Protein AF-M5RGM8-F1 (afdb_monomer_lite)

Sequence (86 aa):
MFRGWIAEGALHCELNVGHWHQTTDTDERQAWGVILADLARQVAKSLEEATGMDQSISLQLILQSFAADFDGPDTEGADADAVDKS

Secondary structure (DSSP, 8-state):
-EEEEEETTEEEEEE-TTHHHHH-SS-HHHHHHHHHHHHHHHHHHHHHHHH---HHHHHHHHHHHHHHHHTS-----S--------

pLDDT: mean 82.03, std 18.36, range [37.88, 98.12]

Structure (mmCIF, N/CA/C/O backbone):
data_AF-M5RGM8-F1
#
_entry.id   AF-M5RGM8-F1
#
loop_
_atom_site.group_PDB
_atom_site.id
_atom_site.type_symbol
_atom_site.label_atom_id
_atom_site.label_alt_id
_atom_site.label_comp_id
_atom_site.label_asym_id
_atom_site.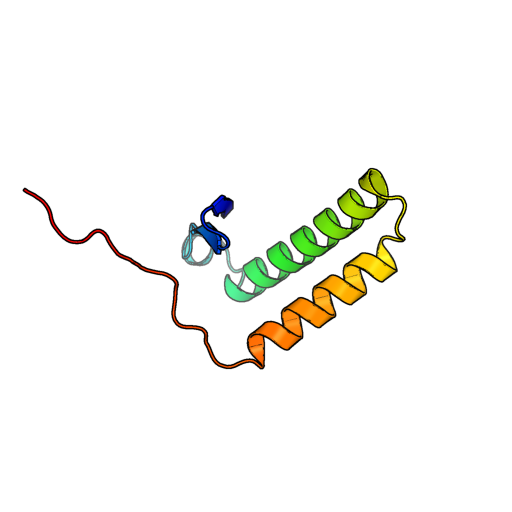label_entity_id
_atom_site.label_seq_id
_atom_site.pdbx_PDB_ins_code
_atom_site.Cartn_x
_atom_site.Cartn_y
_atom_site.Cartn_z
_atom_site.occupancy
_atom_site.B_iso_or_equiv
_atom_site.auth_seq_id
_atom_site.auth_comp_id
_atom_site.auth_asym_id
_atom_site.auth_atom_id
_atom_site.pdbx_PDB_model_num
ATOM 1 N N . MET A 1 1 ? 6.507 8.371 -10.933 1.00 71.56 1 MET A N 1
ATOM 2 C CA . MET A 1 1 ? 5.416 9.165 -10.317 1.00 71.56 1 MET A CA 1
ATOM 3 C C . MET A 1 1 ? 4.218 8.246 -10.160 1.00 71.56 1 MET A C 1
ATOM 5 O O . MET A 1 1 ? 3.886 7.578 -11.131 1.00 71.56 1 MET A O 1
ATOM 9 N N . PHE A 1 2 ? 3.648 8.179 -8.956 1.00 84.25 2 PHE A N 1
ATOM 10 C CA . PHE A 1 2 ? 2.432 7.429 -8.628 1.00 84.25 2 PHE A CA 1
ATOM 11 C C . PHE A 1 2 ? 1.408 8.425 -8.086 1.00 84.25 2 PHE A C 1
ATOM 13 O O . PHE A 1 2 ? 1.731 9.188 -7.172 1.00 84.25 2 PHE A O 1
ATOM 20 N N . ARG A 1 3 ? 0.199 8.436 -8.643 1.00 86.81 3 ARG A N 1
ATOM 21 C CA . ARG A 1 3 ? -0.954 9.133 -8.065 1.00 86.81 3 ARG A CA 1
ATOM 22 C C . ARG A 1 3 ? -2.108 8.158 -8.029 1.00 86.81 3 ARG A C 1
ATOM 24 O O . ARG A 1 3 ? -2.414 7.570 -9.054 1.00 86.81 3 ARG A O 1
ATOM 31 N N . GLY A 1 4 ? -2.736 8.009 -6.872 1.00 88.88 4 GLY A N 1
ATOM 32 C CA . GLY A 1 4 ? -3.910 7.165 -6.707 1.00 88.88 4 GLY A CA 1
ATOM 33 C C . GLY A 1 4 ? -5.001 7.899 -5.943 1.00 88.88 4 GLY A C 1
ATOM 34 O O . GLY A 1 4 ? -4.703 8.719 -5.073 1.00 88.88 4 GLY A O 1
ATOM 35 N N . TRP A 1 5 ? -6.252 7.609 -6.271 1.00 91.69 5 TRP A N 1
ATOM 36 C CA . TRP A 1 5 ? -7.422 8.013 -5.503 1.00 91.69 5 TRP A CA 1
ATOM 37 C C . TRP A 1 5 ? -8.461 6.898 -5.534 1.00 91.69 5 TRP A C 1
ATOM 39 O O . TRP A 1 5 ? -8.481 6.067 -6.440 1.00 91.69 5 TRP A O 1
ATOM 49 N N . ILE A 1 6 ? -9.323 6.881 -4.522 1.00 89.75 6 ILE A N 1
ATOM 50 C CA . ILE A 1 6 ? -10.458 5.965 -4.480 1.00 89.75 6 ILE A CA 1
ATOM 51 C C . ILE A 1 6 ? -11.667 6.697 -5.053 1.00 89.75 6 ILE A C 1
ATOM 53 O O . ILE A 1 6 ? -12.044 7.756 -4.547 1.00 89.75 6 ILE A O 1
ATOM 57 N N . ALA A 1 7 ? -12.260 6.143 -6.102 1.00 90.88 7 ALA A N 1
ATOM 58 C CA . ALA A 1 7 ? -13.540 6.578 -6.650 1.00 90.88 7 ALA A CA 1
ATOM 59 C C . ALA A 1 7 ? -14.328 5.338 -7.082 1.00 90.88 7 ALA A C 1
ATOM 61 O O . ALA A 1 7 ? -13.736 4.313 -7.390 1.00 90.88 7 ALA A O 1
ATOM 62 N N . GLU A 1 8 ? -15.659 5.403 -6.996 1.00 90.19 8 GLU A N 1
ATOM 63 C CA . GLU A 1 8 ? -16.554 4.320 -7.449 1.00 90.19 8 GLU A CA 1
ATOM 64 C C . GLU A 1 8 ? -16.259 2.933 -6.834 1.00 90.19 8 GLU A C 1
ATOM 66 O O . GLU A 1 8 ? -16.594 1.897 -7.391 1.00 90.19 8 GLU A O 1
ATOM 71 N N . GLY A 1 9 ? -15.656 2.904 -5.640 1.00 84.62 9 GLY A N 1
ATOM 72 C CA . GLY A 1 9 ? -15.280 1.660 -4.959 1.00 84.62 9 GLY A CA 1
ATOM 73 C C . GLY A 1 9 ? -14.008 0.996 -5.497 1.00 84.62 9 GLY A C 1
ATOM 74 O O . GLY A 1 9 ? -13.655 -0.077 -5.017 1.00 84.62 9 GLY A O 1
ATOM 75 N N . ALA A 1 10 ? -13.298 1.635 -6.429 1.00 82.00 10 ALA A N 1
ATOM 76 C CA . ALA A 1 10 ? -12.071 1.138 -7.036 1.00 82.00 10 ALA A CA 1
ATOM 77 C C . ALA A 1 10 ? -10.887 2.099 -6.832 1.00 82.00 10 ALA A C 1
ATOM 79 O O . ALA A 1 10 ? -11.041 3.290 -6.536 1.00 82.00 10 ALA A O 1
ATOM 80 N N . LEU A 1 11 ? -9.672 1.566 -6.993 1.00 86.31 11 LEU A N 1
ATOM 81 C CA . LEU A 1 11 ? -8.454 2.366 -7.068 1.00 86.31 11 LEU A CA 1
ATOM 82 C C . LEU A 1 11 ? -8.289 2.896 -8.493 1.00 86.31 11 LEU A C 1
ATOM 84 O O . LEU A 1 11 ? -7.988 2.142 -9.414 1.00 86.31 11 LEU A O 1
ATOM 88 N N . HIS A 1 12 ? -8.390 4.209 -8.653 1.00 88.81 12 HIS A N 1
ATOM 89 C CA . HIS A 1 12 ? -7.959 4.887 -9.867 1.00 88.81 12 HIS A CA 1
ATOM 90 C C . HIS A 1 12 ? -6.525 5.359 -9.669 1.00 88.81 12 HIS A C 1
ATOM 92 O O . HIS A 1 12 ? -6.211 5.969 -8.642 1.00 88.81 12 HIS A O 1
ATOM 98 N N . CYS A 1 13 ? -5.641 5.084 -10.628 1.00 89.31 13 CYS A N 1
ATOM 99 C CA . CYS A 1 13 ? -4.256 5.521 -10.525 1.00 89.31 13 CYS A CA 1
ATOM 100 C C . CYS A 1 13 ? -3.634 5.940 -11.858 1.00 89.31 13 CYS A C 1
ATOM 102 O O . CYS A 1 13 ? -3.964 5.431 -12.925 1.00 89.31 13 CYS A O 1
ATOM 104 N N . GLU A 1 14 ? -2.689 6.872 -11.761 1.00 88.50 14 GLU A N 1
ATOM 105 C CA . GLU A 1 14 ? -1.784 7.274 -12.828 1.00 88.50 14 GLU A CA 1
ATOM 106 C C . GLU A 1 14 ? -0.372 6.808 -12.464 1.00 88.50 14 GLU A C 1
ATOM 108 O O . GLU A 1 14 ? 0.198 7.207 -11.436 1.00 88.50 14 GLU A O 1
ATOM 113 N N . LEU A 1 15 ? 0.198 5.966 -13.325 1.00 87.88 15 LEU A N 1
ATOM 114 C CA . LEU A 1 15 ? 1.534 5.404 -13.171 1.00 87.88 15 LEU A CA 1
ATOM 115 C C . LEU A 1 15 ? 2.426 5.897 -14.304 1.00 87.88 15 LEU A C 1
ATOM 117 O O . LEU A 1 15 ? 2.102 5.737 -15.477 1.00 87.88 15 LEU A O 1
ATOM 121 N N . ASN A 1 16 ? 3.585 6.451 -13.960 1.00 85.38 16 ASN A N 1
ATOM 122 C CA . ASN A 1 16 ? 4.625 6.711 -14.951 1.00 85.38 16 ASN A CA 1
ATOM 123 C C . ASN A 1 16 ? 5.553 5.491 -15.052 1.00 85.38 16 ASN A C 1
ATOM 125 O O . ASN A 1 16 ? 6.584 5.448 -14.378 1.00 85.38 16 ASN A O 1
ATOM 129 N N . VAL A 1 17 ? 5.128 4.496 -15.834 1.00 84.75 17 VAL A N 1
ATOM 130 C CA . VAL A 1 17 ? 5.868 3.253 -16.104 1.00 84.75 17 VAL A CA 1
ATOM 131 C C . VAL A 1 17 ? 6.836 3.454 -17.276 1.00 84.75 17 VAL A C 1
ATOM 133 O O . VAL A 1 17 ? 6.509 4.130 -18.249 1.00 84.75 17 VAL A O 1
ATOM 136 N N . GLY A 1 18 ? 8.029 2.865 -17.194 1.00 80.62 18 GLY A N 1
ATOM 137 C CA . GLY A 1 18 ? 9.085 2.928 -18.211 1.00 80.62 18 GLY A CA 1
ATOM 138 C C . GLY A 1 18 ? 10.099 4.053 -17.989 1.00 80.62 18 GLY A C 1
ATOM 139 O O . GLY A 1 18 ? 11.093 4.146 -18.713 1.00 80.62 18 GLY A O 1
ATOM 140 N N . HIS A 1 19 ? 9.879 4.907 -16.986 1.00 74.69 19 HIS A N 1
ATOM 141 C CA . HIS A 1 19 ? 10.764 6.032 -16.684 1.00 74.69 19 HIS A CA 1
ATOM 142 C C . HIS A 1 19 ? 12.103 5.578 -16.083 1.00 74.69 19 HIS A C 1
ATOM 144 O O . HIS A 1 19 ? 13.153 6.147 -16.396 1.00 74.69 19 HIS A O 1
ATOM 150 N N . TRP A 1 20 ? 12.091 4.543 -15.238 1.00 72.31 20 TRP A N 1
ATOM 151 C CA . TRP A 1 20 ? 13.307 4.047 -14.587 1.00 72.31 20 TRP A CA 1
ATOM 152 C C . TRP A 1 20 ? 14.168 3.192 -15.504 1.00 72.31 20 TRP A C 1
ATOM 154 O O . TRP A 1 20 ? 15.390 3.267 -15.400 1.00 72.31 20 TRP A O 1
ATOM 164 N N . HIS A 1 21 ? 13.550 2.488 -16.458 1.00 66.06 21 HIS A N 1
ATOM 165 C CA . HIS A 1 21 ? 14.261 1.746 -17.502 1.00 66.06 21 HIS A CA 1
ATOM 166 C C . HIS A 1 21 ? 15.214 2.613 -18.339 1.00 66.06 21 HIS A C 1
ATOM 168 O O . HIS A 1 21 ? 16.181 2.104 -18.894 1.00 66.06 21 HIS A O 1
ATOM 174 N N . GLN A 1 22 ? 14.939 3.915 -18.459 1.00 67.94 22 GLN A N 1
ATOM 175 C CA . GLN A 1 22 ? 15.715 4.829 -19.305 1.00 67.94 22 GLN A CA 1
ATOM 176 C C . GLN A 1 22 ? 16.751 5.649 -18.529 1.00 67.94 22 GLN A C 1
ATOM 178 O O . GLN A 1 22 ? 17.624 6.263 -19.137 1.00 67.94 22 GLN A O 1
ATOM 183 N N . THR A 1 23 ? 16.637 5.711 -17.201 1.00 70.56 23 THR A N 1
ATOM 184 C CA . THR A 1 23 ? 17.368 6.687 -16.376 1.00 70.56 23 THR A CA 1
ATOM 185 C C . THR A 1 23 ? 18.233 6.051 -15.292 1.00 70.56 23 THR A C 1
ATOM 187 O O . THR A 1 23 ? 19.061 6.745 -14.702 1.00 70.56 23 THR A O 1
ATOM 190 N N . THR A 1 24 ? 18.071 4.750 -15.025 1.00 75.44 24 THR A N 1
ATOM 191 C CA . THR A 1 24 ? 18.786 4.034 -13.960 1.00 75.44 24 THR A CA 1
ATOM 192 C C . THR A 1 24 ? 19.092 2.590 -14.367 1.00 75.44 24 THR A C 1
ATOM 194 O O . THR A 1 24 ? 18.337 2.004 -15.136 1.00 75.44 24 THR A O 1
ATOM 197 N N . ASP A 1 25 ? 20.120 1.980 -13.770 1.00 82.88 25 ASP A N 1
ATOM 198 C CA . ASP A 1 25 ? 20.392 0.532 -13.889 1.00 82.88 25 ASP A CA 1
ATOM 199 C C . ASP A 1 25 ? 19.475 -0.331 -12.992 1.00 82.88 25 ASP A C 1
ATOM 201 O O . ASP A 1 25 ? 19.659 -1.543 -12.872 1.00 82.88 25 ASP A O 1
ATOM 205 N N . THR A 1 26 ? 18.506 0.280 -12.301 1.00 82.62 26 THR A N 1
ATOM 206 C CA . THR A 1 26 ? 17.612 -0.442 -11.388 1.00 82.62 26 THR A CA 1
ATOM 207 C C . THR A 1 26 ? 16.510 -1.129 -12.183 1.00 82.62 26 THR A C 1
ATOM 209 O O . THR A 1 26 ? 15.830 -0.494 -12.989 1.00 82.62 26 THR A O 1
ATOM 212 N N . ASP A 1 27 ? 16.283 -2.418 -11.918 1.00 87.81 27 ASP A N 1
ATOM 213 C CA . ASP A 1 27 ? 15.118 -3.116 -12.458 1.00 87.81 27 ASP A CA 1
ATOM 214 C C . ASP A 1 27 ? 13.844 -2.430 -11.953 1.00 87.81 27 ASP A C 1
ATOM 216 O O . ASP A 1 27 ? 13.542 -2.414 -10.758 1.00 87.81 27 ASP A O 1
ATOM 220 N N . GLU A 1 28 ? 13.086 -1.857 -12.881 1.00 89.25 28 GLU A N 1
ATOM 221 C CA . GLU A 1 28 ? 11.861 -1.122 -12.588 1.00 89.25 28 GLU A CA 1
ATOM 222 C C . GLU A 1 28 ? 10.850 -1.972 -11.804 1.00 89.25 28 GLU A C 1
ATOM 224 O O . GLU A 1 28 ? 10.185 -1.454 -10.910 1.00 89.25 28 GLU A O 1
ATOM 229 N N . ARG A 1 29 ? 10.797 -3.291 -12.037 1.00 89.56 29 ARG A N 1
ATOM 230 C CA . ARG A 1 29 ? 9.927 -4.208 -11.279 1.00 89.56 29 ARG A CA 1
ATOM 231 C C . ARG A 1 29 ? 10.336 -4.273 -9.812 1.00 89.56 29 ARG A C 1
ATOM 233 O O . ARG A 1 29 ? 9.487 -4.227 -8.924 1.00 89.56 29 ARG A O 1
ATOM 240 N N . GLN A 1 30 ? 11.641 -4.344 -9.553 1.00 90.06 30 GLN A N 1
ATOM 241 C CA . GLN A 1 30 ? 12.179 -4.333 -8.197 1.00 90.06 30 GLN A CA 1
ATOM 242 C C . GLN A 1 30 ? 11.910 -2.989 -7.518 1.00 90.06 30 GLN A C 1
ATOM 244 O O . GLN A 1 30 ? 11.500 -2.958 -6.358 1.00 90.06 30 GLN A O 1
ATOM 249 N N . ALA A 1 31 ? 12.099 -1.884 -8.237 1.00 89.62 31 ALA A N 1
ATOM 250 C CA . ALA A 1 31 ? 11.834 -0.551 -7.715 1.00 89.62 31 ALA A CA 1
ATOM 251 C C . ALA A 1 31 ? 10.349 -0.363 -7.352 1.00 89.62 31 ALA A C 1
ATOM 253 O O . ALA A 1 31 ? 10.044 0.145 -6.272 1.00 89.62 31 ALA A O 1
ATOM 254 N N . TRP A 1 32 ? 9.423 -0.854 -8.184 1.00 91.00 32 TRP A N 1
ATOM 255 C CA . TRP A 1 32 ? 7.995 -0.879 -7.853 1.00 91.00 32 TRP A CA 1
ATOM 256 C C . TRP A 1 32 ? 7.706 -1.731 -6.614 1.00 91.00 32 TRP A C 1
ATOM 258 O O . TRP A 1 32 ? 6.953 -1.296 -5.745 1.00 91.00 32 TRP A O 1
ATOM 268 N N . GLY A 1 33 ? 8.358 -2.889 -6.470 1.00 92.25 33 GLY A N 1
ATOM 269 C CA . GLY A 1 33 ? 8.253 -3.716 -5.264 1.00 92.25 33 GLY A CA 1
ATOM 270 C C . GLY A 1 33 ? 8.681 -2.982 -3.987 1.00 92.25 33 GLY A C 1
ATOM 271 O O . GLY A 1 33 ? 7.993 -3.057 -2.969 1.00 92.25 33 GLY A O 1
ATOM 272 N N . VAL A 1 34 ? 9.778 -2.218 -4.039 1.00 92.38 34 VAL A N 1
ATOM 273 C CA . VAL A 1 34 ? 10.238 -1.394 -2.906 1.00 92.38 34 VAL A CA 1
ATOM 274 C C . VAL A 1 34 ? 9.234 -0.285 -2.584 1.00 92.38 34 VAL A C 1
ATOM 276 O O . VAL A 1 34 ? 8.883 -0.119 -1.416 1.00 92.38 34 VAL A O 1
ATOM 279 N N . ILE A 1 35 ? 8.718 0.420 -3.600 1.00 91.38 35 ILE A N 1
ATOM 280 C CA . ILE A 1 35 ? 7.693 1.459 -3.404 1.00 91.38 35 ILE A CA 1
ATOM 281 C C . ILE A 1 35 ? 6.450 0.892 -2.717 1.00 91.38 35 ILE A C 1
ATOM 283 O O . ILE A 1 35 ? 5.954 1.495 -1.767 1.00 91.38 35 ILE A O 1
ATOM 287 N N . LEU A 1 36 ? 5.944 -0.256 -3.172 1.00 93.38 36 LEU A N 1
ATOM 288 C CA . LEU A 1 36 ? 4.753 -0.876 -2.587 1.00 93.38 36 LEU A CA 1
ATOM 289 C C . LEU A 1 36 ? 4.991 -1.286 -1.129 1.00 93.38 36 LEU A C 1
ATOM 291 O O . LEU A 1 36 ? 4.129 -1.066 -0.278 1.00 93.38 36 LEU A O 1
ATOM 295 N N . ALA A 1 37 ? 6.176 -1.814 -0.815 1.00 95.81 37 ALA A N 1
ATOM 296 C CA . ALA A 1 37 ? 6.540 -2.160 0.554 1.00 95.81 37 ALA A CA 1
ATOM 297 C C . ALA A 1 37 ? 6.613 -0.924 1.471 1.00 95.81 37 ALA A C 1
ATOM 299 O O . ALA A 1 37 ? 6.163 -0.977 2.618 1.00 95.81 37 ALA A O 1
ATOM 300 N N . ASP A 1 38 ? 7.153 0.193 0.979 1.00 95.88 38 ASP A N 1
ATOM 301 C CA . ASP A 1 38 ? 7.197 1.452 1.728 1.00 95.88 38 ASP A CA 1
ATOM 302 C C . ASP A 1 38 ? 5.809 2.067 1.905 1.00 95.88 38 ASP A C 1
ATOM 304 O O . ASP A 1 38 ? 5.482 2.530 3.000 1.00 95.88 38 ASP A O 1
ATOM 308 N N . LEU A 1 39 ? 4.956 2.001 0.880 1.00 94.81 39 LEU A N 1
ATOM 309 C CA . LEU A 1 39 ? 3.566 2.438 0.977 1.00 94.81 39 LEU A CA 1
ATOM 310 C C . LEU A 1 39 ? 2.802 1.621 2.027 1.00 94.81 39 LEU A C 1
ATOM 312 O O . LEU A 1 39 ? 2.132 2.205 2.875 1.00 94.81 39 LEU A O 1
ATOM 316 N N . ALA A 1 40 ? 2.949 0.293 2.034 1.00 96.75 40 ALA A N 1
ATOM 317 C CA . ALA A 1 40 ? 2.324 -0.570 3.037 1.00 96.75 40 ALA A CA 1
ATOM 318 C C . ALA A 1 40 ? 2.787 -0.224 4.464 1.00 96.75 40 ALA A C 1
ATOM 320 O O . ALA A 1 40 ? 1.964 -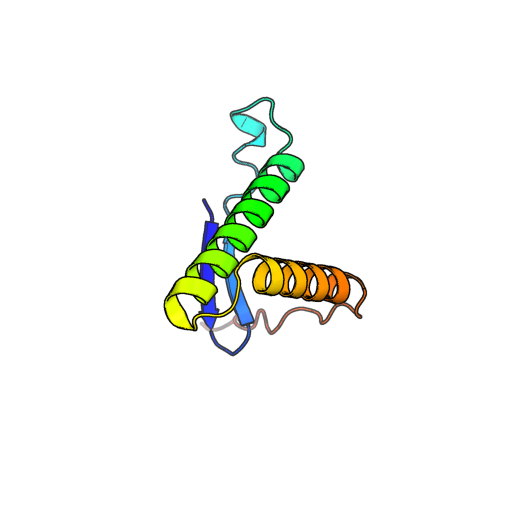0.107 5.376 1.00 96.75 40 ALA A O 1
ATOM 321 N N . ARG A 1 41 ? 4.094 0.013 4.660 1.00 97.12 41 ARG A N 1
ATOM 322 C CA . ARG A 1 41 ? 4.648 0.472 5.947 1.00 97.12 41 ARG A CA 1
ATOM 323 C C . ARG A 1 41 ? 4.069 1.815 6.378 1.00 97.12 41 ARG A C 1
ATOM 325 O O . ARG A 1 41 ? 3.742 1.982 7.554 1.00 97.12 41 ARG A O 1
ATOM 332 N N . GLN A 1 42 ? 3.944 2.754 5.443 1.00 96.88 42 GLN A N 1
ATOM 333 C CA . GLN A 1 42 ? 3.400 4.080 5.710 1.00 96.88 42 GLN A CA 1
ATOM 334 C C . GLN A 1 42 ? 1.913 4.014 6.073 1.00 96.88 42 GLN A C 1
ATOM 336 O O . GLN A 1 42 ? 1.504 4.659 7.033 1.00 96.88 42 GLN A O 1
ATOM 341 N N . VAL A 1 43 ? 1.120 3.199 5.370 1.00 96.31 43 VAL A N 1
ATOM 342 C CA . VAL A 1 43 ? -0.296 2.972 5.698 1.00 96.31 43 VAL A CA 1
ATOM 343 C C . VAL A 1 43 ? -0.434 2.369 7.094 1.00 96.31 43 VAL A C 1
ATOM 345 O O . VAL A 1 43 ? -1.200 2.890 7.898 1.00 96.31 43 VAL A O 1
ATOM 348 N N . ALA A 1 44 ? 0.337 1.326 7.417 1.00 98.00 44 ALA A N 1
ATOM 349 C CA . ALA A 1 44 ? 0.299 0.698 8.738 1.00 98.00 44 ALA A CA 1
ATOM 350 C C . ALA A 1 44 ? 0.641 1.688 9.862 1.00 98.00 44 ALA A C 1
ATOM 352 O O . ALA A 1 44 ? -0.035 1.719 10.887 1.00 98.00 44 ALA A O 1
ATOM 353 N N . LYS A 1 45 ? 1.655 2.536 9.650 1.00 98.06 45 LYS A N 1
ATOM 354 C CA . LYS A 1 45 ? 2.019 3.597 10.596 1.00 98.06 45 LYS A CA 1
ATOM 355 C C . LYS A 1 45 ? 0.884 4.611 10.771 1.00 98.06 45 LYS A C 1
ATOM 357 O O . LYS A 1 45 ? 0.529 4.964 11.888 1.00 98.06 45 LYS A O 1
ATOM 362 N N . SER A 1 46 ? 0.291 5.073 9.674 1.00 97.38 46 SER A N 1
ATOM 363 C CA . SER A 1 46 ? -0.813 6.036 9.732 1.00 97.38 46 SER A CA 1
ATOM 364 C C . SER A 1 46 ? -2.084 5.447 10.358 1.00 97.38 46 SER A C 1
ATOM 366 O O . SER A 1 46 ? -2.839 6.176 10.997 1.00 97.38 46 SER A O 1
ATOM 368 N N . LEU A 1 47 ? -2.319 4.137 10.227 1.00 98.00 47 LEU A N 1
ATOM 369 C CA . LEU A 1 47 ? -3.401 3.439 10.928 1.00 98.00 47 LEU A CA 1
ATOM 370 C C . LEU A 1 47 ? -3.166 3.388 12.437 1.00 98.00 47 LEU A C 1
ATOM 372 O O . LEU A 1 47 ? -4.113 3.605 13.191 1.00 98.00 47 LEU A O 1
ATOM 376 N N . GLU A 1 48 ? -1.932 3.158 12.880 1.00 98.12 48 GLU A N 1
ATOM 377 C CA . GLU A 1 48 ? -1.578 3.237 14.300 1.00 98.12 48 GLU A CA 1
ATOM 378 C C . GLU A 1 48 ? -1.864 4.636 14.855 1.00 98.12 48 GLU A C 1
ATOM 380 O O . GLU A 1 48 ? -2.559 4.772 15.860 1.00 98.12 48 GLU A O 1
ATOM 385 N N . GLU A 1 49 ? -1.431 5.683 14.151 1.00 97.50 49 GLU A N 1
ATOM 386 C CA . GLU A 1 49 ? -1.677 7.076 14.544 1.00 97.50 49 GLU A CA 1
ATOM 387 C C . GLU A 1 49 ? -3.178 7.419 14.603 1.00 97.50 49 GLU A C 1
ATOM 389 O O . GLU A 1 49 ? -3.616 8.144 15.497 1.00 97.50 49 GLU A O 1
ATOM 394 N N . ALA A 1 50 ? -3.980 6.898 13.669 1.00 97.38 50 ALA A N 1
ATOM 395 C CA . ALA A 1 50 ? -5.405 7.211 13.568 1.00 97.38 50 ALA A CA 1
ATOM 396 C C . ALA A 1 50 ? -6.301 6.374 14.497 1.00 97.38 50 ALA A C 1
ATOM 398 O O . ALA A 1 50 ? -7.377 6.831 14.885 1.00 97.38 50 ALA A O 1
ATOM 399 N N . THR A 1 51 ? -5.901 5.142 14.822 1.00 96.56 51 THR A N 1
ATOM 400 C CA . THR A 1 51 ? -6.774 4.152 15.484 1.00 96.56 51 THR A CA 1
ATOM 401 C C . THR A 1 51 ? -6.202 3.581 16.780 1.00 96.56 51 THR A C 1
ATOM 403 O O . THR A 1 51 ? -6.945 2.978 17.553 1.00 96.56 51 THR A O 1
ATOM 406 N N . GLY A 1 52 ? -4.901 3.751 17.032 1.00 95.62 52 GLY A N 1
ATOM 407 C CA . GLY A 1 52 ? -4.178 3.119 18.138 1.00 95.62 52 GLY A CA 1
ATOM 408 C C . GLY A 1 52 ? -3.891 1.625 17.941 1.00 95.62 52 GLY A C 1
ATOM 409 O O . GLY A 1 52 ? -3.417 0.976 18.872 1.00 95.62 52 GLY A O 1
ATOM 410 N N . MET A 1 53 ? -4.196 1.056 16.769 1.00 94.56 53 MET A N 1
ATOM 411 C CA . MET A 1 53 ? -3.858 -0.329 16.438 1.00 94.56 53 MET A CA 1
ATOM 412 C C . MET A 1 53 ? -2.354 -0.482 16.204 1.00 94.56 53 MET A C 1
ATOM 414 O O . MET A 1 53 ? -1.760 0.321 15.496 1.00 94.56 53 MET A O 1
ATOM 418 N N . ASP A 1 54 ? -1.751 -1.546 16.736 1.00 97.56 54 ASP A N 1
ATOM 419 C CA . ASP A 1 54 ? -0.323 -1.815 16.555 1.00 97.56 54 ASP A CA 1
ATOM 420 C C . ASP A 1 54 ? 0.074 -1.865 15.065 1.00 97.56 54 ASP A C 1
ATOM 422 O O . ASP A 1 54 ? 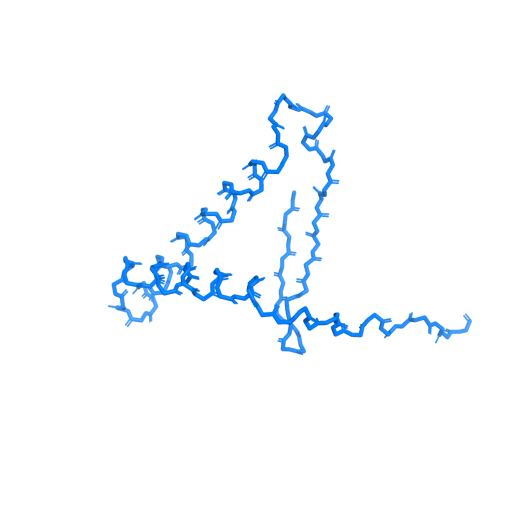-0.565 -2.537 14.238 1.00 97.56 54 ASP A O 1
ATOM 426 N N . GLN A 1 55 ? 1.149 -1.149 14.725 1.00 97.31 55 GLN A N 1
ATOM 427 C CA . GLN A 1 55 ? 1.652 -1.049 13.356 1.00 97.31 55 GLN A CA 1
ATOM 428 C C . GLN A 1 55 ? 2.018 -2.420 12.772 1.00 97.31 55 GLN A C 1
ATOM 430 O O . GLN A 1 55 ? 1.756 -2.679 11.595 1.00 97.31 55 GLN A O 1
ATOM 435 N N . SER A 1 56 ? 2.639 -3.301 13.562 1.00 97.38 56 SER A N 1
ATOM 436 C CA . SER A 1 56 ? 3.107 -4.605 13.084 1.00 97.38 56 SER A CA 1
ATOM 437 C C . SER A 1 56 ? 1.939 -5.538 12.763 1.00 97.38 56 SER A C 1
ATOM 439 O O . SER A 1 56 ? 1.963 -6.203 11.725 1.00 97.38 56 SER A O 1
ATOM 441 N N . ILE A 1 57 ? 0.879 -5.500 13.579 1.00 97.44 57 ILE A N 1
ATOM 442 C CA . ILE A 1 57 ? -0.377 -6.216 13.317 1.00 97.44 57 ILE A CA 1
ATOM 443 C C . ILE A 1 57 ? -1.022 -5.688 12.032 1.00 97.44 57 ILE A C 1
ATOM 445 O O . ILE A 1 57 ? -1.367 -6.470 11.145 1.00 97.44 57 ILE A O 1
ATOM 449 N N . SER A 1 58 ? -1.137 -4.365 11.897 1.00 97.81 58 SER A N 1
ATOM 450 C CA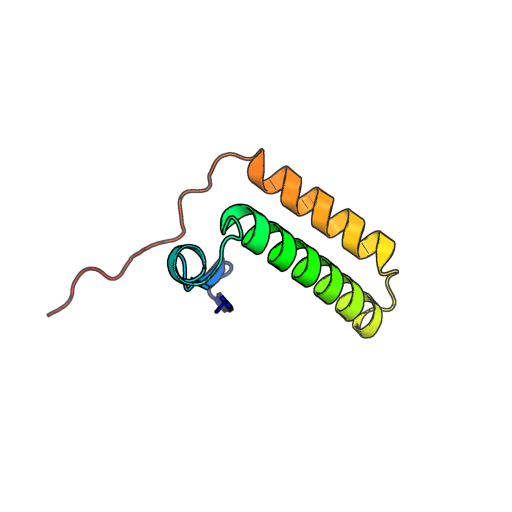 . SER A 1 58 ? -1.730 -3.728 10.714 1.00 97.81 58 SER A CA 1
ATOM 451 C C . SER A 1 58 ? -0.968 -4.086 9.436 1.00 97.81 58 SER A C 1
ATOM 453 O O . SER A 1 58 ? -1.570 -4.470 8.435 1.00 97.81 58 SER A O 1
ATOM 455 N N . LEU A 1 59 ? 0.366 -4.024 9.473 1.00 97.88 59 LEU A N 1
ATOM 456 C CA . LEU A 1 59 ? 1.215 -4.383 8.339 1.00 97.88 59 LEU A CA 1
ATOM 457 C C . LEU A 1 59 ? 1.065 -5.861 7.964 1.00 97.88 59 LEU A C 1
ATOM 459 O O . LEU A 1 59 ? 0.982 -6.183 6.780 1.00 97.88 59 LEU A O 1
ATOM 463 N N . GLN A 1 60 ? 1.006 -6.759 8.950 1.00 97.50 60 GLN A N 1
ATOM 464 C CA . GLN A 1 60 ? 0.816 -8.185 8.698 1.00 97.50 60 GLN A CA 1
ATOM 465 C C . GLN A 1 60 ? -0.521 -8.462 8.001 1.00 97.50 60 GLN A C 1
ATOM 467 O O . GLN A 1 60 ? -0.550 -9.215 7.029 1.00 97.50 60 GLN A O 1
ATOM 472 N N . LEU A 1 61 ? -1.605 -7.826 8.454 1.00 96.81 61 LEU A N 1
ATOM 473 C CA . LEU A 1 61 ? -2.926 -7.960 7.839 1.00 96.81 61 LEU A CA 1
ATOM 474 C C . LEU A 1 61 ? -2.959 -7.388 6.418 1.00 96.81 61 LEU A C 1
ATOM 476 O O . LEU A 1 61 ? -3.513 -8.021 5.524 1.00 96.81 61 LEU A O 1
ATOM 480 N N . ILE A 1 62 ? -2.318 -6.239 6.181 1.00 96.19 62 ILE A N 1
ATOM 481 C CA . ILE A 1 62 ? -2.188 -5.661 4.834 1.00 96.19 62 ILE A CA 1
ATOM 482 C C . ILE A 1 62 ? -1.489 -6.647 3.891 1.00 96.19 62 ILE A C 1
ATOM 484 O O . ILE A 1 62 ? -1.980 -6.884 2.792 1.00 96.19 62 ILE A O 1
ATOM 488 N N . LEU A 1 63 ? -0.374 -7.251 4.315 1.00 95.31 63 LEU A N 1
ATOM 489 C CA . LEU A 1 63 ? 0.374 -8.206 3.490 1.00 95.31 63 LEU A CA 1
ATOM 490 C C . LEU A 1 63 ? -0.407 -9.498 3.223 1.00 95.31 63 LEU A C 1
ATOM 492 O O . LEU A 1 63 ? -0.331 -10.032 2.120 1.00 95.31 63 LEU A O 1
ATOM 496 N N . GLN A 1 64 ? -1.162 -9.992 4.208 1.00 94.81 64 GLN A N 1
ATOM 497 C CA . GLN A 1 64 ? -2.031 -11.160 4.035 1.00 94.81 64 GLN A CA 1
ATOM 498 C C . GLN A 1 64 ? -3.139 -10.889 3.016 1.00 94.81 64 GLN A C 1
ATOM 500 O O . GLN A 1 64 ? -3.323 -11.687 2.101 1.00 94.81 64 GLN A O 1
ATOM 505 N N . SER A 1 65 ? -3.833 -9.755 3.144 1.00 93.19 65 SER A N 1
ATOM 506 C CA . SER A 1 65 ? -4.877 -9.353 2.197 1.00 93.19 65 SER A CA 1
ATOM 507 C C . SER A 1 65 ? -4.312 -9.120 0.797 1.00 93.19 65 SER A C 1
ATOM 509 O O . SER A 1 65 ? -4.893 -9.587 -0.172 1.00 93.19 65 SER A O 1
ATOM 511 N N . PHE A 1 66 ? -3.156 -8.456 0.691 1.00 91.50 66 PHE A N 1
ATOM 512 C CA . PHE A 1 66 ? -2.477 -8.218 -0.583 1.00 91.50 66 PHE A CA 1
ATOM 513 C C . PHE A 1 66 ? -2.121 -9.527 -1.294 1.00 91.50 66 PHE A C 1
ATOM 515 O O . PHE A 1 66 ? -2.383 -9.658 -2.480 1.00 91.50 66 PHE A O 1
ATOM 522 N N . ALA A 1 67 ? -1.555 -10.506 -0.581 1.00 90.50 67 ALA A N 1
ATOM 523 C CA . ALA A 1 67 ? -1.208 -11.800 -1.168 1.00 90.50 67 ALA A CA 1
ATOM 524 C C . ALA A 1 67 ? -2.447 -12.599 -1.601 1.00 90.50 67 ALA A C 1
ATOM 526 O O . ALA A 1 67 ? -2.448 -13.171 -2.685 1.00 90.50 67 ALA A O 1
ATOM 527 N N . ALA A 1 68 ? -3.503 -12.603 -0.780 1.00 89.31 68 ALA A N 1
ATOM 528 C CA . ALA A 1 68 ? -4.739 -13.320 -1.083 1.00 89.31 68 ALA A CA 1
ATOM 529 C C . ALA A 1 68 ? -5.462 -12.777 -2.329 1.00 89.31 68 ALA A C 1
ATOM 531 O O . ALA A 1 68 ? -6.124 -13.545 -3.022 1.00 89.31 68 ALA A O 1
ATOM 532 N N . ASP A 1 69 ? -5.327 -11.480 -2.616 1.00 83.56 69 ASP A N 1
ATOM 533 C CA . ASP A 1 69 ? -5.949 -10.838 -3.779 1.00 83.56 69 ASP A CA 1
ATOM 534 C C . ASP A 1 6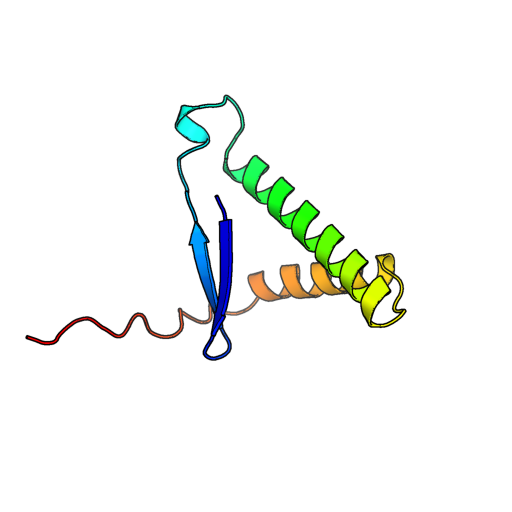9 ? -5.352 -11.335 -5.111 1.00 83.56 69 ASP A C 1
ATOM 536 O O . ASP A 1 69 ? -6.087 -11.530 -6.073 1.00 83.56 69 ASP A O 1
ATOM 540 N N . PHE A 1 70 ? -4.049 -11.656 -5.156 1.00 79.19 70 PHE A N 1
ATOM 541 C CA . PHE A 1 70 ? -3.418 -12.264 -6.344 1.00 79.19 70 PHE A CA 1
ATOM 542 C C . PHE A 1 70 ? -3.812 -13.727 -6.579 1.00 79.19 70 PHE A C 1
ATOM 544 O O . PHE A 1 70 ? -3.661 -14.224 -7.693 1.00 79.19 70 PHE A O 1
ATOM 551 N N . ASP A 1 71 ? -4.274 -14.425 -5.540 1.00 74.19 71 ASP A N 1
ATOM 552 C CA . ASP A 1 71 ? -4.680 -15.833 -5.616 1.00 74.19 71 ASP A CA 1
ATOM 553 C C . ASP A 1 71 ? -6.179 -15.996 -5.967 1.00 74.19 71 ASP A C 1
ATOM 555 O O . ASP A 1 71 ? -6.667 -17.120 -6.134 1.00 74.19 71 ASP A O 1
ATOM 559 N N . GLY A 1 72 ? -6.929 -14.889 -6.063 1.00 62.88 72 GLY A N 1
ATOM 560 C CA . GLY A 1 72 ? -8.341 -14.857 -6.456 1.00 62.88 72 GLY A CA 1
ATOM 561 C C . GLY A 1 72 ? -8.549 -14.857 -7.980 1.00 62.88 72 GLY A C 1
ATOM 562 O O . GLY A 1 72 ? -7.615 -14.596 -8.733 1.00 62.88 72 GLY A O 1
ATOM 563 N N . PRO A 1 73 ? -9.765 -15.160 -8.483 1.00 55.03 73 PRO A N 1
ATOM 564 C CA . PRO A 1 73 ? -10.070 -14.961 -9.898 1.00 55.03 73 PRO A CA 1
ATOM 565 C C . PRO A 1 73 ? -9.914 -13.476 -10.245 1.00 55.03 73 PRO A C 1
ATOM 567 O O . PRO A 1 73 ? -10.497 -12.639 -9.556 1.00 55.03 73 PRO A O 1
ATOM 570 N N . ASP A 1 74 ? -9.162 -13.167 -11.308 1.00 55.41 74 ASP A N 1
ATOM 571 C CA . ASP A 1 74 ? -9.033 -11.809 -11.843 1.00 55.41 74 ASP A CA 1
ATOM 572 C C . ASP A 1 74 ? -10.437 -11.226 -12.043 1.00 55.41 74 ASP A C 1
ATOM 574 O O . ASP A 1 74 ? -11.183 -11.633 -12.939 1.00 55.41 74 ASP A O 1
ATOM 578 N N . THR A 1 75 ? -10.829 -10.290 -11.179 1.00 52.69 75 THR A N 1
ATOM 579 C CA . THR A 1 75 ? -12.050 -9.521 -11.408 1.00 52.69 75 THR A CA 1
ATOM 580 C C . THR A 1 75 ? -11.681 -8.490 -12.463 1.00 52.69 75 THR A C 1
ATOM 582 O O . THR A 1 75 ? -11.150 -7.425 -12.156 1.00 52.69 75 THR A O 1
ATOM 585 N N . GLU A 1 76 ? -11.845 -8.893 -13.723 1.00 47.66 76 GLU A N 1
ATOM 586 C CA . GLU A 1 76 ? -11.619 -8.083 -14.915 1.00 47.66 76 GLU A CA 1
ATOM 587 C C . GLU A 1 76 ? -12.197 -6.674 -14.712 1.00 47.66 76 GLU A C 1
ATOM 589 O O . GLU A 1 76 ? -13.305 -6.514 -14.195 1.00 47.66 76 GLU A O 1
ATOM 594 N N . GLY A 1 77 ? -11.375 -5.670 -15.027 1.00 45.06 77 GLY A N 1
ATOM 595 C CA . GLY A 1 77 ? -11.503 -4.297 -14.553 1.00 45.06 77 GLY A CA 1
ATOM 596 C C . GLY A 1 77 ? -12.905 -3.705 -14.658 1.00 45.06 77 GLY A C 1
ATOM 597 O O . GLY A 1 77 ? -13.571 -3.811 -15.684 1.00 45.06 77 GLY A O 1
ATOM 598 N N . ALA A 1 78 ? -13.309 -3.023 -13.586 1.00 43.06 78 ALA A N 1
ATOM 599 C CA . ALA A 1 78 ? -14.436 -2.108 -13.595 1.00 43.06 78 ALA A CA 1
ATOM 600 C C . ALA A 1 78 ? -14.257 -1.083 -14.731 1.00 43.06 78 ALA A C 1
ATOM 602 O O . ALA A 1 78 ? -13.360 -0.242 -14.687 1.00 43.06 78 ALA A O 1
ATOM 603 N N . ASP A 1 79 ? -15.083 -1.258 -15.761 1.00 38.12 79 ASP A N 1
ATOM 604 C CA . ASP A 1 79 ? -15.483 -0.328 -16.812 1.00 38.12 79 ASP A CA 1
ATOM 605 C C . ASP A 1 79 ? -14.464 0.744 -17.223 1.00 38.12 79 ASP A C 1
ATOM 607 O O . ASP A 1 79 ? -14.464 1.891 -16.775 1.00 38.12 79 ASP A O 1
ATOM 611 N N . ALA A 1 80 ? -13.688 0.402 -18.251 1.00 38.53 80 ALA A N 1
ATOM 612 C CA . ALA A 1 80 ? -13.265 1.368 -19.253 1.00 38.53 80 ALA A CA 1
ATOM 613 C C . ALA A 1 80 ? -14.474 1.763 -20.128 1.00 38.53 80 ALA A C 1
ATOM 615 O O . ALA A 1 80 ? -14.497 1.452 -21.318 1.00 38.53 80 ALA A O 1
ATOM 616 N N . ASP A 1 81 ? -15.483 2.426 -19.555 1.00 39.25 81 ASP A N 1
ATOM 617 C CA . ASP A 1 81 ? -16.632 2.934 -20.313 1.00 39.25 81 ASP A CA 1
ATOM 618 C C . ASP A 1 81 ? -16.600 4.465 -20.410 1.00 39.25 81 ASP A C 1
ATOM 620 O O . ASP A 1 81 ? -17.134 5.195 -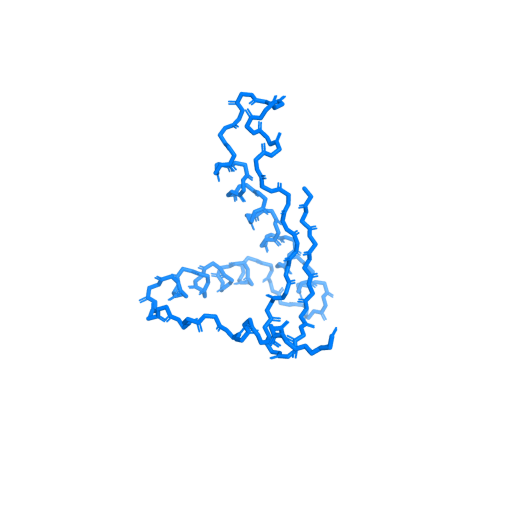19.579 1.00 39.25 81 ASP A O 1
ATOM 624 N N . ALA A 1 82 ? -15.912 4.945 -21.448 1.00 37.88 82 ALA A N 1
ATOM 625 C CA . ALA A 1 82 ? -16.294 6.141 -22.202 1.00 37.88 82 ALA A CA 1
ATOM 626 C C . ALA A 1 82 ? -15.530 6.184 -23.539 1.00 37.88 82 ALA A C 1
ATOM 628 O O . ALA A 1 82 ? -14.813 7.138 -23.849 1.00 37.88 82 ALA A O 1
ATOM 629 N N . VAL A 1 83 ? -15.685 5.134 -24.350 1.00 44.56 83 VAL A N 1
ATOM 630 C CA . VAL A 1 83 ? -15.617 5.299 -25.805 1.00 44.56 83 VAL A CA 1
ATOM 631 C C . VAL A 1 83 ? -16.996 5.775 -26.265 1.00 44.56 83 VAL A C 1
ATOM 633 O O . VAL A 1 83 ? -17.999 5.125 -26.000 1.00 44.56 83 VAL A O 1
ATOM 636 N N . ASP A 1 84 ? -16.986 6.891 -26.996 1.00 42.59 84 ASP A N 1
ATOM 637 C CA . ASP A 1 84 ? -18.072 7.513 -27.768 1.00 42.59 84 ASP A CA 1
ATOM 638 C C . ASP A 1 84 ? -18.988 8.530 -27.053 1.00 42.59 84 ASP A C 1
ATOM 640 O O . ASP A 1 84 ? -19.915 8.179 -26.319 1.00 42.59 84 ASP A O 1
ATOM 644 N N . LYS A 1 85 ? -18.779 9.821 -27.379 1.00 40.88 85 LYS A N 1
ATOM 645 C CA . LYS A 1 85 ? -19.840 10.663 -27.967 1.00 40.88 85 LYS A CA 1
ATOM 646 C C . LYS A 1 85 ? -19.334 11.997 -28.544 1.00 40.88 85 LYS A C 1
ATOM 648 O O . LYS A 1 85 ? -18.972 12.902 -27.792 1.00 40.88 85 LYS A O 1
ATOM 653 N N . SER A 1 86 ? -19.589 12.134 -29.851 1.00 47.44 86 SER A N 1
ATOM 654 C CA . SER A 1 86 ? -19.752 13.339 -30.708 1.00 47.44 86 SER A CA 1
ATOM 655 C C . SER A 1 86 ? -18.566 13.779 -31.562 1.00 47.44 86 SER A C 1
ATOM 657 O O . SER A 1 86 ? -17.569 14.286 -31.007 1.00 47.44 86 SER A O 1
#

InterPro domains:
  IPR031796 Protein of unknown function DUF5076 [PF16826] (1-73)

Foldseek 3Di:
DKDWDDDPNDIDIDDPPPPCVVPHPDDVVVVVVVVVLVVLLVVLVVCCVVPVDHSVVSSVVVVVVVVVVVVDDPPDDDDPPDDDDD

Organism: NCBI:txid1265738

Radius of gyration: 16.52 Å; chains: 1; bounding box: 40×29×49 Å